Protein AF-A0A2J8S5V7-F1 (afdb_monomer_lite)

Sequence (55 aa):
MDPSSDYHFLSQILWKRVKLTLVCGVFEGVLQHVDPNKIVVLKKVELLDEVEQGS

Secondary structure (DSSP, 8-state):
--HHHHHHHHHHTTTSEEEEEETTEEEEEEEEEE-TTS-EEEEEEEEEEE-----

pLDDT: mean 87.39, std 10.92, range [55.56, 97.5]

Organism: Pongo abelii (NCBI:txid9601)

Radius of gyration: 12.52 Å; chains: 1; bounding box: 27×27×28 Å

Structure (mmCIF, N/CA/C/O backbone):
data_AF-A0A2J8S5V7-F1
#
_entry.id   AF-A0A2J8S5V7-F1
#
loop_
_atom_site.group_PDB
_atom_site.id
_atom_site.type_symbol
_atom_site.label_atom_id
_atom_site.label_alt_id
_atom_site.label_comp_id
_atom_site.label_asym_id
_atom_site.label_entity_id
_atom_site.label_seq_id
_atom_site.pdbx_PDB_ins_code
_atom_site.Cartn_x
_atom_site.Cartn_y
_atom_site.Cartn_z
_atom_site.occupancy
_atom_site.B_iso_or_equiv
_atom_site.auth_seq_id
_atom_site.auth_comp_id
_atom_site.auth_asym_id
_atom_site.auth_atom_id
_atom_site.pdbx_PDB_model_num
ATOM 1 N N . MET A 1 1 ? 10.426 13.251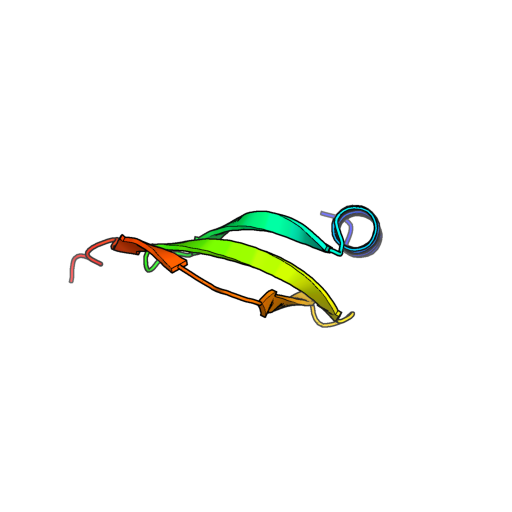 -2.751 1.00 60.28 1 MET A N 1
ATOM 2 C CA . MET A 1 1 ? 10.727 11.838 -3.058 1.00 60.28 1 MET A CA 1
ATOM 3 C C . MET A 1 1 ? 10.725 11.684 -4.568 1.00 60.28 1 MET A C 1
ATOM 5 O O . MET A 1 1 ? 9.875 12.300 -5.204 1.00 60.28 1 MET A O 1
ATOM 9 N N . ASP A 1 2 ? 11.708 10.980 -5.131 1.00 70.56 2 ASP A N 1
ATOM 10 C CA . ASP A 1 2 ? 11.752 10.670 -6.565 1.00 70.56 2 ASP A CA 1
ATOM 11 C C . ASP A 1 2 ? 10.713 9.569 -6.862 1.00 70.56 2 ASP A C 1
ATOM 13 O O . ASP A 1 2 ? 10.873 8.457 -6.356 1.00 70.56 2 ASP A O 1
ATOM 17 N N . PRO A 1 3 ? 9.653 9.844 -7.649 1.00 65.38 3 PRO A N 1
ATOM 18 C CA . PRO A 1 3 ? 8.585 8.877 -7.925 1.00 65.38 3 PRO A CA 1
ATOM 19 C C . PRO A 1 3 ? 9.096 7.566 -8.531 1.00 65.38 3 PRO A C 1
ATOM 21 O O . PRO A 1 3 ? 8.490 6.511 -8.340 1.00 65.38 3 PRO A O 1
ATOM 24 N N . SER A 1 4 ? 10.220 7.638 -9.246 1.00 72.75 4 SER A N 1
ATOM 25 C CA . SER A 1 4 ? 10.881 6.492 -9.871 1.00 72.75 4 SER A CA 1
ATOM 26 C C . SER A 1 4 ? 11.425 5.522 -8.817 1.00 72.75 4 SER A C 1
ATOM 28 O O . SER A 1 4 ? 11.301 4.305 -8.961 1.00 72.75 4 SER A O 1
ATOM 30 N N . SER A 1 5 ? 11.978 6.064 -7.728 1.00 76.19 5 SER 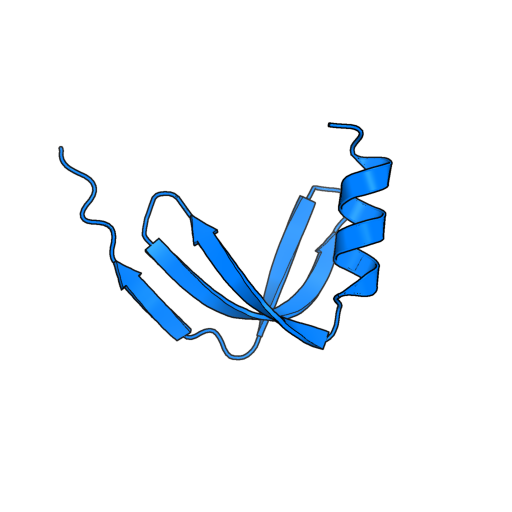A N 1
ATOM 31 C CA . SER A 1 5 ? 12.514 5.297 -6.603 1.00 76.19 5 SER A CA 1
ATOM 32 C C . SER A 1 5 ? 11.411 4.573 -5.822 1.00 76.19 5 SER A C 1
ATOM 34 O O . SER A 1 5 ? 11.539 3.377 -5.544 1.00 76.19 5 SER A O 1
ATOM 36 N N . ASP A 1 6 ? 10.294 5.256 -5.555 1.00 78.81 6 ASP A N 1
ATOM 37 C CA . ASP A 1 6 ? 9.171 4.692 -4.796 1.00 78.81 6 ASP A CA 1
ATOM 38 C C . ASP A 1 6 ? 8.483 3.552 -5.565 1.00 78.81 6 ASP A C 1
ATOM 40 O O . ASP A 1 6 ? 8.219 2.487 -5.004 1.00 78.81 6 ASP A O 1
ATOM 44 N N . TYR A 1 7 ? 8.241 3.733 -6.870 1.00 82.19 7 TYR A N 1
ATOM 45 C CA . TYR A 1 7 ? 7.659 2.684 -7.712 1.00 82.19 7 TYR A CA 1
ATOM 46 C C . TYR A 1 7 ? 8.554 1.441 -7.765 1.00 82.19 7 TYR A C 1
ATOM 48 O O . TYR A 1 7 ? 8.066 0.320 -7.615 1.00 82.19 7 TYR A O 1
ATOM 56 N N . HIS A 1 8 ? 9.867 1.627 -7.935 1.00 84.38 8 HIS A N 1
ATOM 57 C CA . HIS A 1 8 ? 10.809 0.513 -7.978 1.00 84.38 8 HIS A CA 1
ATOM 58 C C . HIS A 1 8 ? 10.791 -0.282 -6.667 1.00 84.38 8 HIS A C 1
ATOM 60 O O . HIS A 1 8 ? 10.655 -1.505 -6.701 1.00 84.38 8 HIS A O 1
ATOM 66 N N . PHE A 1 9 ? 10.830 0.394 -5.517 1.00 86.94 9 PHE A N 1
ATOM 67 C CA . PHE A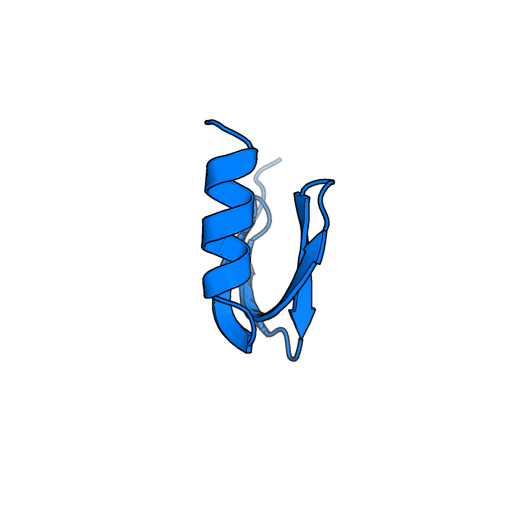 1 9 ? 10.705 -0.267 -4.218 1.00 86.94 9 PHE A CA 1
ATOM 68 C C . PHE A 1 9 ? 9.389 -1.048 -4.088 1.00 86.94 9 PHE A C 1
ATOM 70 O O . PHE A 1 9 ? 9.406 -2.239 -3.777 1.00 86.94 9 PHE A O 1
ATOM 77 N N . LEU A 1 10 ? 8.252 -0.410 -4.382 1.00 88.25 10 LEU A N 1
ATOM 78 C CA . LEU A 1 10 ? 6.939 -1.048 -4.271 1.00 88.25 10 LEU A CA 1
ATOM 79 C C . LEU A 1 10 ? 6.800 -2.247 -5.225 1.00 88.25 10 LEU A C 1
ATOM 81 O O . LEU A 1 10 ? 6.218 -3.268 -4.857 1.00 88.25 10 LEU A O 1
ATOM 85 N N . SER A 1 11 ? 7.393 -2.171 -6.420 1.00 87.50 11 SER A N 1
ATOM 86 C CA . SER A 1 11 ? 7.417 -3.286 -7.372 1.00 87.50 11 SER A CA 1
ATOM 87 C C . SER A 1 11 ? 8.224 -4.495 -6.868 1.00 87.50 11 SER A C 1
ATOM 89 O O . SER A 1 11 ? 7.863 -5.639 -7.146 1.00 87.50 11 SER A O 1
ATOM 91 N N . GLN A 1 12 ? 9.280 -4.273 -6.076 1.00 90.88 12 GLN A N 1
ATOM 92 C CA . GLN A 1 12 ? 10.091 -5.355 -5.501 1.00 90.88 12 GLN A CA 1
ATOM 93 C C . GLN A 1 12 ? 9.360 -6.123 -4.398 1.00 90.88 12 GLN A C 1
ATOM 95 O O . GLN A 1 12 ? 9.659 -7.293 -4.152 1.00 90.88 12 GLN A O 1
ATOM 100 N N . ILE A 1 13 ? 8.399 -5.479 -3.735 1.00 93.75 13 ILE A N 1
ATOM 101 C CA . ILE A 1 13 ? 7.615 -6.079 -2.652 1.00 93.75 13 ILE A CA 1
ATOM 102 C C . ILE A 1 13 ? 6.227 -6.549 -3.109 1.00 93.75 13 ILE A C 1
ATOM 104 O O . ILE A 1 13 ? 5.375 -6.858 -2.273 1.00 93.75 13 ILE A O 1
ATOM 108 N N . LEU A 1 14 ? 5.991 -6.661 -4.422 1.00 94.62 14 LE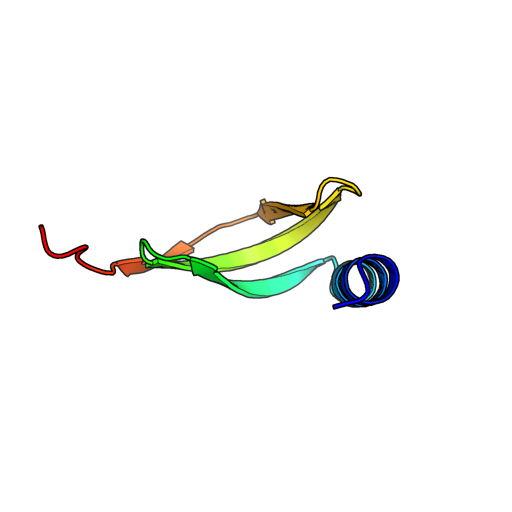U A N 1
ATOM 109 C CA . LEU A 1 14 ? 4.795 -7.320 -4.945 1.00 94.62 14 LEU A CA 1
ATOM 110 C C . LEU A 1 14 ? 4.670 -8.743 -4.379 1.00 94.62 14 LEU A C 1
ATOM 112 O O . LEU A 1 14 ? 5.647 -9.446 -4.117 1.00 94.62 14 LEU A O 1
ATOM 116 N N . TRP A 1 15 ? 3.427 -9.164 -4.194 1.00 95.88 15 TRP A N 1
ATOM 117 C CA . TRP A 1 15 ? 2.999 -10.433 -3.610 1.00 95.88 15 TRP A CA 1
ATOM 118 C C . TRP A 1 15 ? 3.414 -10.652 -2.149 1.00 95.88 15 TRP A C 1
ATOM 120 O O . TRP A 1 15 ? 3.201 -11.739 -1.609 1.00 95.88 15 TRP A O 1
ATOM 130 N N . LYS A 1 16 ? 3.958 -9.631 -1.476 1.00 97.25 16 LYS A N 1
ATOM 131 C CA . LYS A 1 16 ? 4.228 -9.656 -0.033 1.00 97.25 16 LYS A CA 1
ATOM 132 C C . LYS A 1 16 ? 3.027 -9.145 0.758 1.00 97.25 16 LYS A C 1
ATOM 134 O O . LYS A 1 16 ? 2.253 -8.324 0.270 1.00 97.25 16 LYS A O 1
ATOM 139 N N . ARG A 1 17 ? 2.878 -9.633 1.994 1.00 97.12 17 ARG A N 1
ATOM 140 C CA . ARG A 1 17 ? 1.917 -9.078 2.955 1.00 97.12 17 ARG A CA 1
ATOM 141 C C . ARG A 1 17 ? 2.496 -7.793 3.547 1.00 97.12 17 ARG A C 1
ATOM 143 O O . ARG A 1 17 ? 3.639 -7.790 3.998 1.00 97.12 17 ARG A O 1
ATOM 150 N N . VAL A 1 18 ? 1.724 -6.715 3.489 1.00 95.69 18 VAL A N 1
ATOM 151 C CA . VAL A 1 18 ? 2.126 -5.360 3.881 1.00 95.69 18 VAL A CA 1
ATOM 152 C C . VAL A 1 18 ? 1.038 -4.718 4.732 1.00 95.69 18 VAL A C 1
ATOM 154 O O . VAL A 1 18 ? -0.137 -5.059 4.594 1.00 95.69 18 VAL A O 1
ATOM 157 N N . LYS A 1 19 ? 1.437 -3.761 5.572 1.00 96.00 19 LYS A N 1
ATOM 158 C CA . LYS A 1 19 ? 0.525 -2.856 6.274 1.00 96.00 19 LYS A CA 1
ATOM 159 C C . LYS A 1 19 ? 0.532 -1.500 5.580 1.00 96.00 19 LYS A C 1
ATOM 161 O O . LYS A 1 19 ? 1.598 -0.927 5.361 1.00 96.00 19 LYS A O 1
ATOM 166 N N . LEU A 1 20 ? -0.650 -1.014 5.230 1.00 93.25 20 LEU A N 1
ATOM 167 C CA . LEU A 1 20 ? -0.896 0.289 4.636 1.00 93.25 20 LEU A CA 1
ATOM 168 C C . LEU A 1 20 ? -1.602 1.164 5.670 1.00 93.25 20 LEU A C 1
ATOM 170 O O . LEU A 1 20 ? -2.740 0.894 6.049 1.00 93.25 20 LEU A O 1
ATOM 174 N N . THR A 1 21 ? -0.925 2.215 6.109 1.00 93.38 21 THR A N 1
ATOM 175 C CA . THR A 1 21 ? -1.501 3.206 7.017 1.00 93.38 21 THR A CA 1
ATOM 176 C C . THR A 1 21 ? -2.093 4.345 6.201 1.00 93.38 21 THR A C 1
ATOM 178 O O . THR A 1 21 ? -1.375 5.037 5.479 1.00 93.38 21 THR A O 1
ATOM 181 N N . LEU A 1 22 ? -3.402 4.534 6.320 1.00 91.12 22 LEU A N 1
ATOM 182 C CA . LEU A 1 22 ? -4.145 5.664 5.778 1.00 91.12 22 LEU A CA 1
ATOM 183 C C . LEU A 1 22 ? -4.636 6.543 6.930 1.00 91.12 22 LEU A C 1
ATOM 185 O O . LEU A 1 22 ? -4.658 6.125 8.083 1.00 91.12 22 LEU A O 1
ATOM 189 N N . VAL A 1 23 ? -5.080 7.758 6.611 1.00 92.19 23 VAL A N 1
ATOM 190 C CA . VAL A 1 23 ? -5.633 8.690 7.612 1.00 92.19 23 VAL A CA 1
ATOM 191 C C . VAL A 1 23 ? -6.828 8.086 8.362 1.00 92.19 23 VAL A C 1
ATOM 193 O O . VAL A 1 23 ? -7.028 8.385 9.530 1.00 92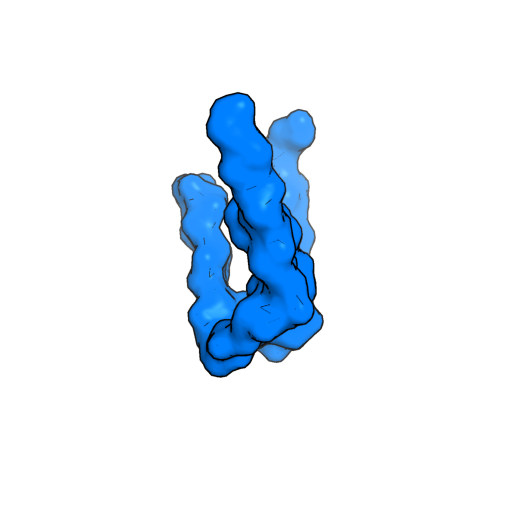.19 23 VAL A O 1
ATOM 196 N N . CYS A 1 24 ? -7.602 7.214 7.713 1.00 90.00 24 CYS A N 1
ATOM 197 C CA . CYS A 1 24 ? -8.778 6.573 8.298 1.00 90.00 24 CYS A CA 1
ATOM 198 C C . CYS A 1 24 ? -8.493 5.268 9.055 1.00 90.00 24 CYS A C 1
ATOM 200 O O . CYS A 1 24 ? -9.405 4.729 9.675 1.00 90.00 24 CYS A O 1
ATOM 202 N N . GLY A 1 25 ? -7.279 4.720 8.984 1.00 93.88 25 GLY A N 1
ATOM 203 C CA . GLY A 1 25 ? -7.020 3.403 9.553 1.00 93.88 25 GLY A CA 1
ATOM 204 C C . GLY A 1 25 ? -5.821 2.678 8.970 1.00 93.88 25 GLY A C 1
ATOM 205 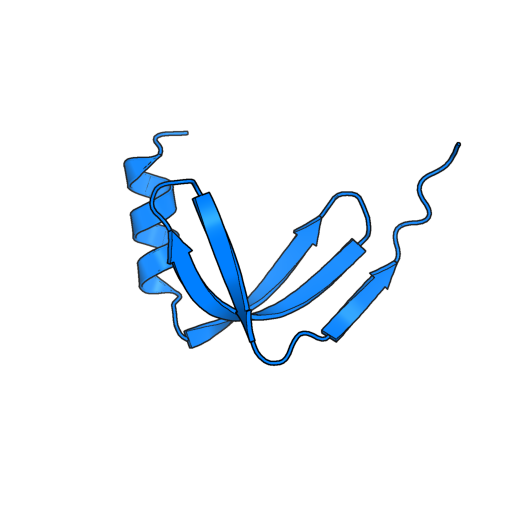O O . GLY A 1 25 ? -5.183 3.118 8.008 1.00 93.88 25 GLY A O 1
ATOM 206 N N . VAL A 1 26 ? -5.533 1.523 9.560 1.00 95.50 26 VAL A N 1
ATOM 207 C CA . VAL A 1 26 ? -4.454 0.629 9.136 1.00 95.50 26 VAL A CA 1
ATOM 208 C C . VAL A 1 26 ? -5.050 -0.608 8.485 1.00 95.50 26 VAL A C 1
ATOM 210 O O . VAL A 1 26 ? -5.842 -1.322 9.092 1.00 95.50 26 VAL A O 1
ATOM 213 N N . PHE A 1 27 ? -4.615 -0.899 7.265 1.00 95.75 27 PHE A N 1
ATOM 214 C CA . PHE A 1 27 ? -5.060 -2.048 6.486 1.00 95.75 27 PHE A CA 1
ATOM 215 C C . PHE A 1 27 ? -3.898 -3.008 6.265 1.00 95.75 27 PHE A C 1
ATOM 217 O O . PHE A 1 27 ? -2.810 -2.586 5.880 1.00 95.75 27 PHE A O 1
ATOM 224 N N . GLU A 1 28 ? -4.111 -4.304 6.452 1.00 97.31 28 GLU A N 1
ATOM 225 C CA . GLU A 1 28 ? -3.143 -5.337 6.090 1.00 97.31 28 GLU A CA 1
ATOM 226 C C . GLU A 1 28 ? -3.642 -6.139 4.894 1.00 97.31 28 GLU A C 1
ATOM 228 O O . GLU A 1 28 ? -4.814 -6.486 4.801 1.00 97.31 28 GLU A O 1
ATOM 233 N N . GLY A 1 29 ? -2.757 -6.446 3.952 1.00 97.25 29 GLY A N 1
ATOM 234 C CA . GLY A 1 29 ? -3.120 -7.230 2.777 1.00 97.25 29 GLY A CA 1
ATOM 235 C C . GLY A 1 29 ? -1.910 -7.649 1.960 1.00 97.25 29 GLY A C 1
ATOM 236 O O . GLY A 1 29 ? -0.774 -7.298 2.268 1.00 97.25 29 GLY A O 1
ATOM 237 N N . VAL A 1 30 ? -2.143 -8.428 0.908 1.00 97.50 30 VAL A N 1
ATOM 238 C CA . VAL A 1 30 ? -1.101 -8.810 -0.053 1.00 97.50 30 VAL A CA 1
ATOM 239 C C . VAL A 1 30 ? -1.001 -7.743 -1.133 1.00 97.50 30 VAL A C 1
ATOM 241 O O . VAL A 1 30 ? -1.981 -7.514 -1.842 1.00 97.50 30 VAL A O 1
ATOM 244 N N . LEU A 1 31 ? 0.174 -7.132 -1.292 1.00 96.56 31 LEU A N 1
ATOM 245 C CA . LEU A 1 31 ? 0.427 -6.167 -2.355 1.00 96.56 31 LEU A CA 1
ATOM 246 C C . LEU A 1 31 ? 0.354 -6.861 -3.713 1.00 96.56 31 LEU A C 1
ATOM 248 O O . LEU A 1 31 ? 1.232 -7.637 -4.064 1.00 96.56 31 LEU A O 1
ATOM 252 N N . GLN A 1 32 ? -0.697 -6.618 -4.483 1.00 95.69 32 GLN A N 1
ATOM 253 C CA . GLN A 1 32 ? -0.906 -7.311 -5.748 1.00 95.69 32 GLN A CA 1
ATOM 254 C C . GLN A 1 32 ? -0.323 -6.537 -6.929 1.00 95.69 32 GLN A C 1
ATOM 256 O O . GLN A 1 32 ? 0.258 -7.133 -7.834 1.00 95.69 32 GLN A O 1
ATOM 261 N N . HIS A 1 33 ? -0.550 -5.228 -6.957 1.00 92.81 33 HIS A N 1
ATOM 262 C CA . HIS A 1 33 ? -0.218 -4.390 -8.096 1.00 92.81 33 HIS A CA 1
ATOM 263 C C . HIS A 1 33 ? 0.041 -2.957 -7.643 1.00 92.81 33 HIS A C 1
ATOM 265 O O . HIS A 1 33 ? -0.539 -2.489 -6.662 1.00 92.81 33 HIS A O 1
ATOM 271 N N . VAL A 1 34 ? 0.915 -2.285 -8.383 1.00 89.31 34 VAL A N 1
ATOM 272 C CA . VAL A 1 34 ? 1.248 -0.876 -8.221 1.00 89.31 34 VAL A CA 1
ATOM 273 C C . VAL A 1 34 ? 1.200 -0.261 -9.611 1.00 89.31 34 VAL A C 1
ATOM 275 O O . VAL A 1 34 ? 1.843 -0.770 -10.529 1.00 89.31 34 VAL A O 1
ATOM 278 N N . ASP A 1 35 ? 0.429 0.806 -9.758 1.00 84.56 35 ASP A N 1
ATOM 279 C CA . ASP A 1 35 ? 0.271 1.539 -11.009 1.00 84.56 35 ASP A CA 1
ATOM 280 C C . ASP A 1 35 ? 1.224 2.752 -11.046 1.00 84.56 35 ASP A C 1
ATOM 282 O O . ASP A 1 35 ? 1.491 3.348 -9.994 1.00 84.56 35 ASP A O 1
ATOM 286 N N . PRO A 1 36 ? 1.705 3.187 -12.226 1.00 78.81 36 PRO A N 1
ATOM 287 C CA . PRO A 1 36 ? 2.504 4.407 -12.368 1.00 78.81 36 PRO A CA 1
ATOM 288 C C . PRO A 1 36 ? 1.833 5.676 -11.816 1.00 78.81 36 PRO A C 1
ATOM 290 O O . PRO A 1 36 ? 2.526 6.610 -11.413 1.00 78.81 36 PRO A O 1
ATOM 293 N N . ASN A 1 37 ? 0.500 5.705 -11.714 1.00 84.38 37 ASN A N 1
ATOM 294 C CA . ASN A 1 37 ? -0.261 6.781 -11.072 1.00 84.38 37 ASN A CA 1
ATOM 295 C C . ASN A 1 37 ? -0.333 6.641 -9.539 1.00 84.38 37 ASN A C 1
ATOM 297 O O . ASN A 1 37 ? -1.187 7.255 -8.901 1.00 84.38 37 ASN A O 1
ATOM 301 N N . LYS A 1 38 ? 0.564 5.847 -8.937 1.00 80.62 38 LYS A N 1
ATOM 302 C CA . LYS A 1 38 ? 0.678 5.608 -7.486 1.00 80.62 38 LYS A CA 1
ATOM 303 C C . LYS A 1 38 ? -0.543 4.915 -6.876 1.00 80.62 38 LYS A C 1
ATOM 305 O O . LYS A 1 38 ? -0.800 5.042 -5.680 1.00 80.62 38 LYS A O 1
ATOM 310 N N . ILE A 1 39 ? -1.281 4.157 -7.684 1.00 88.31 39 ILE A N 1
ATOM 311 C CA . ILE A 1 39 ? -2.373 3.316 -7.190 1.00 88.31 39 ILE A CA 1
ATOM 312 C C . ILE A 1 39 ? -1.770 2.025 -6.654 1.00 88.31 39 ILE A C 1
ATOM 314 O O . ILE A 1 39 ? -0.996 1.364 -7.342 1.00 88.31 39 ILE A O 1
ATOM 318 N N . VAL A 1 40 ? -2.148 1.657 -5.434 1.00 91.94 40 VAL A N 1
ATOM 319 C CA . VAL A 1 40 ? -1.726 0.419 -4.780 1.00 91.94 40 VAL A CA 1
ATOM 320 C C . VAL A 1 40 ? -2.935 -0.493 -4.620 1.00 91.94 40 VAL A C 1
ATOM 322 O O . VAL A 1 40 ? -3.933 -0.111 -4.013 1.00 91.94 40 VAL A O 1
ATOM 325 N N . VAL A 1 41 ? -2.846 -1.712 -5.151 1.00 94.62 41 VAL A N 1
ATOM 326 C CA . VAL A 1 41 ? -3.907 -2.719 -5.047 1.00 94.62 41 VAL A CA 1
ATOM 327 C C . VAL A 1 41 ? -3.499 -3.773 -4.029 1.00 94.62 41 VAL A C 1
ATOM 329 O O . VAL A 1 41 ? -2.502 -4.476 -4.217 1.00 94.62 41 VAL A O 1
ATOM 332 N N . LEU A 1 42 ? -4.298 -3.916 -2.973 1.00 96.38 42 LEU A N 1
ATOM 333 C CA . LEU A 1 42 ? -4.153 -4.973 -1.978 1.00 96.38 42 LEU A CA 1
ATOM 334 C C . LEU A 1 42 ? -5.206 -6.071 -2.198 1.00 96.38 42 LEU A C 1
ATOM 336 O O . LEU A 1 42 ? -6.366 -5.792 -2.494 1.00 96.38 42 LEU A O 1
ATOM 340 N N . LYS A 1 43 ? -4.812 -7.334 -2.017 1.00 96.19 43 LYS A N 1
ATOM 341 C CA . LYS A 1 43 ? -5.707 -8.504 -1.973 1.00 96.19 43 LYS A CA 1
ATOM 342 C C . LYS A 1 43 ? -5.811 -9.059 -0.560 1.00 96.19 43 LYS A C 1
ATOM 344 O O . LYS A 1 43 ? -4.835 -9.006 0.184 1.00 96.19 43 LYS A O 1
ATOM 349 N N . LYS A 1 44 ? -6.950 -9.696 -0.248 1.00 96.38 44 LYS A N 1
ATOM 350 C CA . LYS A 1 44 ? -7.226 -10.311 1.067 1.00 96.38 44 LYS A CA 1
ATOM 351 C C . LYS A 1 44 ? -6.967 -9.303 2.194 1.00 96.38 44 LYS A C 1
ATOM 353 O O . LYS A 1 44 ? -6.078 -9.515 3.016 1.00 96.38 44 LYS A O 1
ATOM 358 N N . VAL A 1 45 ? -7.669 -8.175 2.100 1.00 96.81 45 VAL A N 1
ATOM 359 C CA . VAL A 1 45 ? -7.475 -7.007 2.960 1.00 96.81 45 VAL A CA 1
ATOM 360 C C . VAL A 1 45 ? -8.219 -7.197 4.272 1.00 96.81 45 VAL A C 1
ATOM 362 O O . VAL A 1 45 ? -9.381 -7.596 4.266 1.00 96.81 45 VAL A O 1
ATOM 365 N N . GLU A 1 46 ? -7.548 -6.877 5.368 1.00 97.25 46 GLU A N 1
ATOM 366 C CA . GLU A 1 46 ? -8.081 -6.859 6.725 1.00 97.25 46 GLU A CA 1
ATOM 367 C C . GLU A 1 46 ? -7.854 -5.462 7.309 1.00 97.25 46 GLU A C 1
ATOM 369 O O . GLU A 1 46 ? -6.762 -4.902 7.201 1.00 97.25 46 GLU A O 1
ATOM 374 N N . LEU A 1 47 ? -8.894 -4.882 7.903 1.00 95.81 47 LEU A N 1
ATOM 375 C CA . LEU A 1 47 ? -8.780 -3.662 8.694 1.00 95.81 47 LEU A CA 1
ATOM 376 C C . LEU A 1 47 ? -8.217 -4.043 10.065 1.00 95.81 47 LEU A C 1
ATOM 378 O O . LEU A 1 47 ? -8.781 -4.902 10.740 1.00 95.81 47 LEU A O 1
ATOM 382 N N . LEU A 1 48 ? -7.087 -3.450 10.440 1.00 93.31 48 LEU A N 1
ATOM 383 C CA . LEU A 1 48 ? -6.411 -3.736 11.705 1.00 93.31 48 LEU A CA 1
ATOM 384 C C . LEU A 1 48 ? -6.724 -2.708 12.787 1.00 93.31 48 LEU A C 1
ATOM 386 O O . LEU A 1 48 ? -6.744 -3.068 13.959 1.00 93.31 48 LEU A O 1
ATOM 390 N N . ASP A 1 49 ? -6.910 -1.449 12.398 1.00 91.88 49 ASP A N 1
ATOM 391 C CA . ASP A 1 49 ? -7.169 -0.355 13.328 1.00 91.88 49 ASP A CA 1
ATOM 392 C C . ASP A 1 49 ? -7.996 0.730 12.634 1.00 91.88 49 ASP A C 1
ATOM 394 O O . ASP A 1 49 ? -7.685 1.112 11.498 1.00 91.88 49 ASP A O 1
ATOM 398 N N . GLU A 1 50 ? -9.040 1.206 13.304 1.00 83.00 50 GLU A N 1
ATOM 399 C CA . GLU A 1 50 ? -9.867 2.325 12.855 1.00 83.00 50 GLU A CA 1
ATOM 400 C C . GLU A 1 50 ? -9.365 3.589 13.537 1.00 83.00 50 GLU A C 1
ATOM 402 O O . GLU A 1 50 ? -9.358 3.694 14.761 1.00 83.00 50 GLU A O 1
ATOM 407 N N . VAL A 1 51 ? -8.952 4.576 12.746 1.00 77.94 51 VAL A N 1
ATOM 408 C CA . VAL A 1 51 ? -8.646 5.889 13.309 1.00 77.94 51 VAL A CA 1
ATOM 409 C C . VAL A 1 51 ? -9.955 6.668 13.343 1.00 77.94 51 VAL A C 1
ATOM 411 O O . VAL A 1 51 ? -10.462 7.069 12.291 1.00 77.94 51 VAL A O 1
ATOM 414 N N . GLU A 1 52 ? -10.505 6.888 14.542 1.00 68.06 52 GLU A N 1
ATOM 415 C CA . GLU A 1 52 ? -11.586 7.858 14.733 1.00 68.06 52 GLU A CA 1
ATOM 416 C C . GLU A 1 52 ? -11.076 9.233 14.292 1.00 68.06 52 GLU A C 1
ATOM 418 O O . GLU A 1 52 ? -10.245 9.867 14.946 1.00 68.06 52 GLU A O 1
ATOM 423 N N . GLN A 1 53 ? -11.547 9.688 13.134 1.00 62.84 53 GLN A N 1
ATOM 424 C CA . GLN A 1 53 ? -11.266 11.035 12.667 1.00 62.84 53 GLN A CA 1
ATOM 425 C C . GLN A 1 53 ? -12.111 11.996 13.506 1.00 62.84 53 GLN A C 1
ATOM 427 O O . GLN A 1 53 ? -13.318 12.117 13.304 1.00 62.84 53 GLN A O 1
ATOM 432 N N . GLY A 1 54 ? -11.468 12.636 14.486 1.00 66.06 54 GLY A N 1
ATOM 433 C CA . GLY A 1 54 ? -12.060 13.724 15.261 1.00 66.06 54 GLY A CA 1
ATOM 434 C C . GLY A 1 54 ? -12.574 14.827 14.333 1.00 66.06 54 GLY A C 1
ATOM 435 O O . GLY A 1 54 ? -11.884 15.205 13.385 1.00 66.06 54 GLY A O 1
ATOM 436 N N . SER A 1 55 ? -13.807 15.267 14.598 1.00 55.56 55 SER A N 1
ATOM 437 C CA . SER A 1 55 ? -14.563 16.278 13.840 1.00 55.56 55 SER A CA 1
ATOM 438 C C . SER A 1 55 ? -13.887 17.643 13.785 1.00 55.56 55 SER A C 1
ATOM 440 O O . SER A 1 55 ? -13.253 18.029 14.794 1.00 55.56 55 SER A O 1
#

Foldseek 3Di:
DPLVVVQVVLVVQAQHWDWDDDPQAIKIFGFHDADSVRDTDGDPIDTDTGDPDDD